Protein AF-A0A7Y5XY58-F1 (afdb_monomer_lite)

Secondary structure (DSSP, 8-state):
-HHHHHHHHHHHHHHHGGGTSGGGTTTS-EEEEEE----S---GGGGGGHHHHHHTTHHHHHGGGGSTTEEEEEEESSPPPHHHHHHHHHTSGGG-SHHHHHTEEEEE----SSS-HHHHHHT-HHHHHHHHHH-S-GGG---

Radius of gyration: 16.69 Å; chains: 1; bounding box: 35×45×39 Å

pLDDT: mean 81.0, std 10.49, range [48.34, 92.94]

Sequence (143 aa):
MADREFAELQSRLRALWPSVTLRSIGDVERTVVVVHSLSMEVPDQLIPVFPAYEERFLCLVLSLLRSRRSRVVYVTSQPILPRLVDYYFGLVPELDTPEARGRFAVVSLVDGRNQALTKKLLARPGAIERIRALVAQPELAFL

Foldseek 3Di:
DVVVVVVVVVVLCVVLVVVPDPVNLAPDQFEAEDFDWPPDQDPPVCLVCQQVVLLVCLLVQLVSLVHLRYAYEREEQADDDVVSNVVSCVVPVVQVDPSNVVRYHYQYLNHSDSDTRVVSCVVDVPSVVVVVVSTPCVSSDDD

Structure (mmCIF, N/CA/C/O backbone):
data_AF-A0A7Y5XY58-F1
#
_entry.id   AF-A0A7Y5XY58-F1
#
loop_
_atom_site.group_PDB
_atom_site.id
_atom_site.type_symbol
_atom_site.label_atom_id
_atom_site.label_alt_id
_atom_site.label_comp_id
_atom_site.label_asym_id
_atom_site.label_entity_id
_atom_site.label_seq_id
_atom_site.pdbx_PDB_ins_code
_atom_site.Cartn_x
_atom_site.Cartn_y
_atom_site.Cartn_z
_atom_site.occupancy
_atom_site.B_iso_or_equiv
_atom_site.auth_seq_id
_atom_site.auth_comp_id
_atom_site.auth_asym_id
_atom_site.auth_atom_id
_atom_site.pdbx_PDB_model_num
ATOM 1 N N . MET A 1 1 ? -18.468 -27.622 -11.545 1.00 55.91 1 MET A N 1
ATOM 2 C CA . MET A 1 1 ? -17.490 -27.293 -10.480 1.00 55.91 1 MET A CA 1
ATOM 3 C C . MET A 1 1 ? -17.365 -25.785 -10.304 1.00 55.91 1 MET A C 1
ATOM 5 O O . MET A 1 1 ? -17.669 -25.329 -9.213 1.00 55.91 1 MET A O 1
ATOM 9 N N . ALA A 1 2 ? -17.067 -25.021 -11.365 1.00 64.31 2 ALA A N 1
ATOM 10 C CA . ALA A 1 2 ? -16.968 -23.554 -11.316 1.00 64.31 2 ALA A CA 1
ATOM 11 C C . ALA A 1 2 ? -18.210 -22.842 -10.731 1.00 64.31 2 ALA A C 1
ATOM 13 O O . ALA A 1 2 ? -18.059 -21.948 -9.907 1.00 64.31 2 ALA A O 1
ATOM 14 N N . ASP A 1 3 ? -19.431 -23.286 -11.060 1.00 76.69 3 ASP A N 1
ATOM 15 C CA . ASP A 1 3 ? -20.661 -22.658 -10.536 1.00 76.69 3 ASP A CA 1
ATOM 16 C C . ASP A 1 3 ? -20.828 -22.792 -9.016 1.00 76.69 3 ASP A C 1
ATOM 18 O O . ASP A 1 3 ? -21.395 -21.913 -8.371 1.00 76.69 3 ASP A O 1
ATOM 22 N N . ARG A 1 4 ? -20.315 -23.878 -8.422 1.00 84.69 4 ARG A N 1
ATOM 23 C CA . ARG A 1 4 ? -20.406 -24.113 -6.975 1.00 84.69 4 ARG A CA 1
ATOM 24 C C . ARG A 1 4 ? -19.386 -23.273 -6.211 1.00 84.69 4 ARG A C 1
ATOM 26 O O . ARG A 1 4 ? -19.753 -22.646 -5.224 1.00 84.69 4 ARG A O 1
ATOM 33 N N . GLU A 1 5 ? -18.146 -23.214 -6.696 1.00 84.00 5 GLU A N 1
ATOM 34 C CA . GLU A 1 5 ? -17.109 -22.332 -6.138 1.00 84.00 5 GLU A CA 1
ATOM 35 C C . GLU A 1 5 ? -17.511 -20.856 -6.262 1.00 84.00 5 GLU A C 1
ATOM 37 O O . GLU A 1 5 ? -17.349 -20.080 -5.320 1.00 84.00 5 GLU A O 1
ATOM 42 N N . PHE A 1 6 ? -18.110 -20.470 -7.394 1.00 82.19 6 PHE A N 1
ATOM 43 C CA . PHE A 1 6 ? -18.619 -19.117 -7.594 1.00 82.19 6 PHE A CA 1
ATOM 44 C C . PHE A 1 6 ? -19.796 -18.794 -6.662 1.00 82.19 6 PHE A C 1
ATOM 46 O O . PHE A 1 6 ? -19.827 -17.713 -6.074 1.00 82.19 6 PHE A O 1
ATOM 53 N N . ALA A 1 7 ? -20.730 -19.727 -6.454 1.00 87.38 7 ALA A N 1
ATOM 54 C CA . ALA A 1 7 ? -21.831 -19.550 -5.506 1.00 87.38 7 ALA A CA 1
ATOM 55 C C . ALA A 1 7 ? -21.342 -19.433 -4.047 1.00 87.38 7 ALA A C 1
ATOM 57 O O . ALA A 1 7 ? -21.834 -18.586 -3.296 1.00 87.38 7 ALA A O 1
ATOM 58 N N . GLU A 1 8 ? -20.345 -20.228 -3.647 1.00 87.00 8 GLU A N 1
ATOM 59 C CA . GLU A 1 8 ? -19.703 -20.114 -2.329 1.00 87.00 8 GLU A CA 1
ATOM 60 C C . GLU A 1 8 ? -19.001 -18.761 -2.157 1.00 87.00 8 GLU A C 1
ATOM 62 O O . GLU A 1 8 ? -19.161 -18.106 -1.121 1.00 87.00 8 GLU A O 1
ATOM 67 N N . LEU A 1 9 ? -18.293 -18.289 -3.188 1.00 82.62 9 LEU A N 1
ATOM 68 C CA . LEU A 1 9 ? -17.692 -16.957 -3.203 1.00 82.62 9 LEU A CA 1
ATOM 69 C C . LEU A 1 9 ? -18.756 -15.856 -3.070 1.00 82.62 9 LEU A C 1
ATOM 71 O O . LEU A 1 9 ? -18.615 -14.970 -2.228 1.00 82.62 9 LEU A O 1
ATOM 75 N N . GLN A 1 10 ? -19.840 -15.919 -3.848 1.00 84.62 10 GLN A N 1
ATOM 76 C CA . GLN A 1 10 ? -20.927 -14.938 -3.782 1.00 84.62 10 GLN A CA 1
ATOM 77 C C . GLN A 1 10 ? -21.603 -14.903 -2.406 1.00 84.62 10 GLN A C 1
ATOM 79 O O . GLN A 1 10 ? -21.922 -13.820 -1.911 1.00 84.62 10 GLN A O 1
ATOM 84 N N . SER A 1 11 ? -21.801 -16.062 -1.771 1.00 85.88 11 SER A N 1
ATOM 85 C CA . SER A 1 11 ? -22.355 -16.156 -0.416 1.00 85.88 11 SER A CA 1
ATOM 86 C C . SER A 1 11 ? -21.457 -15.451 0.608 1.00 85.88 11 SER A C 1
ATOM 88 O O . SER A 1 11 ? -21.919 -14.585 1.356 1.00 85.88 11 SER A O 1
ATOM 90 N N . ARG A 1 12 ? -20.146 -15.733 0.569 1.00 80.50 12 ARG A N 1
ATOM 91 C CA . ARG A 1 12 ? -19.150 -15.079 1.434 1.00 80.50 12 ARG A CA 1
ATOM 92 C C . ARG A 1 12 ? -19.099 -13.568 1.208 1.00 80.50 12 ARG A C 1
ATOM 94 O O . ARG A 1 12 ? -19.148 -12.804 2.169 1.00 80.50 12 ARG A O 1
ATOM 101 N N . LEU A 1 13 ? -19.059 -13.123 -0.049 1.00 80.62 13 LEU A N 1
ATOM 102 C CA . LEU A 1 13 ? -19.014 -11.697 -0.386 1.00 80.62 13 LEU A CA 1
ATOM 103 C C . LEU A 1 13 ? -20.278 -10.954 0.052 1.00 80.62 13 LEU A C 1
ATOM 105 O O . LEU A 1 13 ? -20.183 -9.827 0.529 1.00 80.62 13 LEU A O 1
ATOM 109 N N . ARG A 1 14 ? -21.459 -11.576 -0.050 1.00 81.62 14 ARG A N 1
ATOM 110 C CA . ARG A 1 14 ? -22.723 -10.969 0.393 1.00 81.62 14 ARG A CA 1
ATOM 111 C C . ARG A 1 14 ? -22.741 -10.708 1.901 1.00 81.62 14 ARG A C 1
ATOM 113 O O . ARG A 1 14 ? -23.236 -9.664 2.316 1.00 81.62 14 ARG A O 1
ATOM 120 N N . ALA A 1 15 ? -22.190 -11.621 2.702 1.00 77.25 15 ALA A N 1
ATOM 121 C CA . ALA A 1 15 ? -22.055 -11.434 4.147 1.00 77.25 15 ALA A CA 1
ATOM 122 C C . ALA A 1 15 ? -21.066 -10.306 4.496 1.00 77.25 15 ALA A C 1
ATOM 124 O O . ALA A 1 15 ? -21.290 -9.555 5.442 1.00 77.25 15 ALA A O 1
ATOM 125 N N . LEU A 1 16 ? -20.000 -10.155 3.702 1.00 72.31 16 LEU A N 1
ATOM 126 C CA . LEU A 1 16 ? -18.980 -9.124 3.900 1.00 72.31 16 LEU A CA 1
ATOM 127 C C . LEU A 1 16 ? -19.421 -7.742 3.399 1.00 72.31 16 LEU A C 1
ATOM 129 O O . LEU A 1 16 ? -19.052 -6.742 4.007 1.00 72.31 16 LEU A O 1
ATOM 133 N N . TRP A 1 17 ? -20.235 -7.660 2.341 1.00 73.00 17 TRP A N 1
ATOM 134 C CA . TRP A 1 17 ? -20.591 -6.422 1.628 1.00 73.00 17 TRP A CA 1
ATOM 135 C C . TRP A 1 17 ? -20.991 -5.220 2.509 1.00 73.00 17 TRP A C 1
ATOM 137 O O . TRP A 1 17 ? -20.460 -4.129 2.278 1.00 73.00 17 TRP A O 1
ATOM 147 N N . PRO A 1 18 ? -21.843 -5.358 3.550 1.00 71.56 18 PRO A N 1
ATOM 148 C CA . PRO A 1 18 ? -22.188 -4.238 4.434 1.00 71.56 18 PRO A CA 1
ATOM 149 C C . PRO A 1 18 ? -20.959 -3.617 5.109 1.00 71.56 18 PRO A C 1
ATOM 151 O O . PRO A 1 18 ? -20.911 -2.409 5.335 1.00 71.56 18 PRO A O 1
ATOM 154 N N . SER A 1 19 ? -19.943 -4.443 5.361 1.00 65.62 19 SER A N 1
ATOM 155 C CA . SER A 1 19 ? -18.668 -4.071 5.959 1.00 65.62 19 SER A CA 1
ATOM 156 C C . SER A 1 19 ? -17.597 -3.680 4.933 1.00 65.62 19 SER A C 1
ATOM 158 O O . SER A 1 19 ? -16.441 -3.569 5.310 1.00 65.62 19 SER A O 1
ATOM 160 N N . VAL A 1 20 ? -17.926 -3.469 3.658 1.00 64.06 20 VAL A N 1
ATOM 161 C CA . VAL A 1 20 ? -16.951 -3.055 2.625 1.00 64.06 20 VAL A CA 1
ATOM 162 C C . VAL A 1 20 ? -17.264 -1.673 2.050 1.00 64.06 20 VAL A C 1
ATOM 164 O O . VAL A 1 20 ? -16.389 -0.989 1.523 1.00 64.06 20 VAL A O 1
ATOM 167 N N . THR A 1 21 ? -18.510 -1.216 2.172 1.00 65.44 21 THR A N 1
ATOM 168 C CA . THR A 1 21 ? -18.933 0.056 1.575 1.00 65.44 21 THR A CA 1
ATOM 169 C C . THR A 1 21 ? -18.250 1.267 2.214 1.00 65.44 21 THR A C 1
ATOM 171 O O . THR A 1 21 ? -17.995 1.286 3.421 1.00 65.44 21 THR A O 1
ATOM 174 N N . LEU A 1 22 ? -18.067 2.338 1.429 1.00 59.16 22 LEU A N 1
ATOM 175 C CA . LEU A 1 22 ? -17.580 3.642 1.909 1.00 59.16 22 LEU A CA 1
ATOM 176 C C . LEU A 1 22 ? -18.385 4.170 3.117 1.00 59.16 22 LEU A C 1
ATOM 178 O O . LEU A 1 22 ? -17.841 4.871 3.963 1.00 59.16 22 LEU A O 1
ATOM 182 N N . ARG A 1 23 ? -19.670 3.798 3.229 1.00 59.41 23 ARG A N 1
ATOM 183 C CA . ARG A 1 23 ? -20.556 4.177 4.346 1.00 59.41 23 ARG A CA 1
ATOM 184 C C . ARG A 1 23 ? -20.178 3.532 5.676 1.00 59.41 23 ARG A C 1
ATOM 186 O O . ARG A 1 23 ? -20.534 4.056 6.716 1.00 59.41 23 ARG A O 1
ATOM 193 N N . SER A 1 24 ? -19.470 2.409 5.632 1.00 60.47 24 SER A N 1
ATOM 194 C CA . SER A 1 24 ? -19.014 1.678 6.813 1.00 60.47 24 SER A CA 1
ATOM 195 C C . SER A 1 24 ? -17.572 2.034 7.206 1.00 60.47 24 SER A C 1
ATOM 197 O O . SER A 1 24 ? -16.979 1.372 8.060 1.00 60.47 24 SER A O 1
ATOM 199 N N . ILE A 1 25 ? -16.943 3.017 6.541 1.00 58.16 25 ILE A N 1
ATOM 200 C CA . ILE A 1 25 ? -15.600 3.510 6.883 1.00 58.16 25 ILE A CA 1
ATOM 201 C C . ILE A 1 25 ? -15.661 4.163 8.266 1.00 58.16 25 ILE A C 1
ATOM 203 O O . ILE A 1 25 ? -16.153 5.275 8.409 1.00 58.16 25 ILE A O 1
ATOM 207 N N . GLY A 1 26 ? -15.141 3.468 9.280 1.00 58.03 26 GLY A N 1
ATOM 208 C CA . GLY A 1 26 ? -15.092 3.969 10.660 1.00 58.03 26 GLY A CA 1
ATOM 209 C C . GLY A 1 26 ? -15.448 2.917 11.704 1.00 58.03 26 GLY A C 1
ATOM 210 O O . GLY A 1 26 ? -14.826 2.884 12.763 1.00 58.03 26 GLY A O 1
ATOM 211 N N . ASP A 1 27 ? -16.373 2.018 11.372 1.00 63.69 27 ASP A N 1
ATOM 212 C CA . ASP A 1 27 ? -16.991 1.132 12.367 1.00 63.69 27 ASP A CA 1
ATOM 213 C C . ASP A 1 27 ? -16.260 -0.206 12.527 1.00 63.69 27 ASP A C 1
ATOM 215 O O . ASP A 1 27 ? -16.190 -0.756 13.630 1.00 63.69 27 ASP A O 1
ATOM 219 N N . VAL A 1 28 ? -15.648 -0.701 11.448 1.00 67.50 28 VAL A N 1
ATOM 220 C CA . VAL A 1 28 ? -15.010 -2.025 11.386 1.00 67.50 28 VAL A CA 1
ATOM 221 C C . VAL A 1 28 ? -13.492 -1.888 11.264 1.00 67.50 28 VAL A C 1
ATOM 223 O O . VAL A 1 28 ? -12.989 -0.998 10.572 1.00 67.50 28 VAL A O 1
ATOM 226 N N . GLU A 1 29 ? -12.759 -2.773 11.942 1.00 73.44 29 GLU A N 1
ATOM 227 C CA . GLU A 1 29 ? -11.313 -2.920 11.768 1.00 73.44 29 GLU A CA 1
ATOM 228 C C . GLU A 1 29 ? -11.009 -3.527 10.398 1.00 73.44 29 GLU A C 1
ATOM 230 O O . GLU A 1 29 ? -11.570 -4.556 10.029 1.00 73.44 29 GLU A O 1
ATOM 235 N N . ARG A 1 30 ? -10.155 -2.867 9.611 1.00 77.12 30 ARG A N 1
ATOM 236 C CA . ARG A 1 30 ? -9.853 -3.286 8.235 1.00 77.12 30 ARG A CA 1
ATOM 237 C C . ARG A 1 30 ? -8.396 -3.053 7.905 1.00 77.12 30 ARG A C 1
ATOM 239 O O . ARG A 1 30 ? -7.847 -2.019 8.275 1.00 77.12 30 ARG A O 1
ATOM 246 N N . THR A 1 31 ? -7.803 -3.959 7.138 1.00 83.19 31 THR A N 1
ATOM 247 C CA . THR A 1 31 ? -6.524 -3.713 6.467 1.00 83.19 31 THR A CA 1
ATOM 248 C C . THR A 1 31 ? -6.779 -3.567 4.973 1.00 83.19 31 THR A C 1
ATOM 250 O O . THR A 1 31 ? -7.246 -4.506 4.336 1.00 83.19 31 THR A O 1
ATOM 253 N N . VAL A 1 32 ? -6.467 -2.400 4.411 1.00 81.81 32 VAL A N 1
ATOM 254 C CA . VAL A 1 32 ? -6.548 -2.149 2.970 1.00 81.81 32 VAL A CA 1
ATOM 255 C C . VAL A 1 32 ? -5.173 -2.366 2.360 1.00 81.81 32 VAL A C 1
ATOM 257 O O . VAL A 1 32 ? -4.228 -1.643 2.679 1.00 81.81 32 VAL A O 1
ATOM 260 N N . VAL A 1 33 ? -5.061 -3.358 1.481 1.00 87.06 33 VAL A N 1
ATOM 261 C CA . VAL A 1 33 ? -3.849 -3.591 0.692 1.00 87.06 33 VAL A CA 1
ATOM 262 C C . VAL A 1 33 ? -4.012 -2.883 -0.643 1.00 87.06 33 VAL A C 1
ATOM 264 O O . VAL A 1 33 ? -4.910 -3.201 -1.417 1.00 87.06 33 VAL A O 1
ATOM 267 N N . VAL A 1 34 ? -3.145 -1.918 -0.918 1.00 86.62 34 VAL A N 1
ATOM 268 C CA . VAL A 1 34 ? -3.174 -1.155 -2.163 1.00 86.62 34 VAL A CA 1
ATOM 269 C C . VAL A 1 34 ? -2.093 -1.692 -3.081 1.00 86.62 34 VAL A C 1
ATOM 271 O O . VAL A 1 34 ? -0.903 -1.553 -2.800 1.00 86.62 34 VAL A O 1
ATOM 274 N N . VAL A 1 35 ? -2.516 -2.303 -4.185 1.00 87.00 35 VAL A N 1
ATOM 275 C CA . VAL A 1 35 ? -1.626 -2.778 -5.245 1.00 87.00 35 VAL A CA 1
ATOM 276 C C . VAL A 1 35 ? -1.918 -1.971 -6.496 1.00 87.00 35 VAL A C 1
ATOM 278 O O . VAL A 1 35 ? -3.008 -2.047 -7.060 1.00 87.00 35 VAL A O 1
ATOM 281 N N . H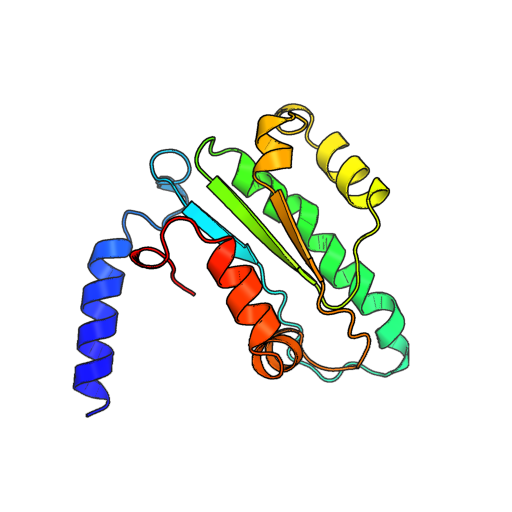IS A 1 36 ? -0.938 -1.188 -6.931 1.00 80.50 36 HIS A N 1
ATOM 282 C CA . HIS A 1 36 ? -1.056 -0.440 -8.171 1.00 80.50 36 HIS A CA 1
ATOM 283 C C . HIS A 1 36 ? -1.083 -1.404 -9.367 1.00 80.50 36 HIS A C 1
ATOM 285 O O . HIS A 1 36 ? -0.267 -2.318 -9.439 1.00 80.50 36 HIS A O 1
ATOM 291 N N . SER A 1 37 ? -2.004 -1.227 -10.314 1.00 70.69 37 SER A N 1
ATOM 292 C CA . SER A 1 37 ? -2.040 -2.047 -11.528 1.00 70.69 37 SER A CA 1
ATOM 293 C C . SER A 1 37 ? -1.868 -1.161 -12.754 1.00 70.69 37 SER A C 1
ATOM 295 O O . SER A 1 37 ? -2.812 -0.538 -13.231 1.00 70.69 37 SER A O 1
ATOM 297 N N . LEU A 1 38 ? -0.632 -1.086 -13.248 1.00 70.31 38 LEU A N 1
ATOM 298 C CA . LEU A 1 38 ? -0.340 -0.605 -14.595 1.00 70.31 38 LEU A CA 1
ATOM 299 C C . LEU A 1 38 ? -0.309 -1.833 -15.504 1.00 70.31 38 LEU A C 1
ATOM 301 O O . LEU A 1 38 ? 0.639 -2.618 -15.477 1.00 70.31 38 LEU A O 1
ATOM 305 N N . SER A 1 39 ? -1.394 -2.038 -16.247 1.00 59.69 39 SER A N 1
ATOM 306 C CA . SER A 1 39 ? -1.643 -3.263 -17.023 1.00 59.69 39 SER A CA 1
ATOM 307 C C . SER A 1 39 ? -0.976 -3.286 -18.401 1.00 59.69 39 SER A C 1
ATOM 309 O O . SER A 1 39 ? -1.121 -4.265 -19.128 1.00 59.69 39 SER A O 1
ATOM 311 N N . MET A 1 40 ? -0.268 -2.222 -18.779 1.00 59.56 40 MET A N 1
ATOM 312 C CA . MET A 1 40 ? 0.293 -2.037 -20.117 1.00 59.56 40 MET A CA 1
ATOM 313 C C . MET A 1 40 ? 1.820 -2.078 -20.082 1.00 59.56 40 MET A C 1
ATOM 315 O O . MET A 1 40 ? 2.430 -1.504 -19.185 1.00 59.56 40 MET A O 1
ATOM 319 N N . GLU A 1 41 ? 2.429 -2.767 -21.051 1.00 66.94 41 GLU A N 1
ATOM 320 C CA . GLU A 1 41 ? 3.850 -2.590 -21.358 1.00 66.94 41 GLU A CA 1
ATOM 321 C C . GLU A 1 41 ? 4.018 -1.159 -21.856 1.00 66.94 41 GLU A C 1
ATOM 323 O O . GLU A 1 41 ? 3.499 -0.761 -22.899 1.00 66.94 41 GLU A O 1
ATOM 328 N N . VAL A 1 42 ? 4.644 -0.348 -21.018 1.00 74.88 42 VAL A N 1
ATOM 329 C CA . VAL A 1 42 ? 4.812 1.082 -21.250 1.00 74.88 42 VAL A CA 1
ATOM 330 C C . VAL A 1 42 ? 6.132 1.252 -22.006 1.00 74.88 42 VAL A C 1
ATOM 332 O O . VAL A 1 42 ? 7.062 0.504 -21.717 1.00 74.88 42 VAL A O 1
ATOM 335 N N . PRO A 1 43 ? 6.267 2.177 -22.971 1.00 82.88 43 PRO A N 1
ATOM 336 C CA . PRO A 1 43 ? 7.543 2.406 -23.648 1.00 82.88 43 PRO A CA 1
ATOM 337 C C . PRO A 1 43 ? 8.702 2.570 -22.658 1.00 82.88 43 PRO A C 1
ATOM 339 O O . PRO A 1 43 ? 8.521 3.184 -21.604 1.00 82.88 43 PRO A O 1
ATOM 342 N N . ASP A 1 44 ? 9.890 2.057 -22.988 1.00 83.38 44 ASP A N 1
ATOM 343 C CA . ASP A 1 44 ? 11.031 2.023 -22.060 1.00 83.38 44 ASP A CA 1
ATOM 344 C C . ASP A 1 44 ? 11.422 3.412 -21.528 1.00 83.38 44 ASP A C 1
ATOM 346 O O . ASP A 1 44 ? 11.876 3.558 -20.393 1.00 83.38 44 ASP A O 1
ATOM 350 N N . GLN A 1 45 ? 11.158 4.460 -22.312 1.00 84.88 45 GLN A N 1
ATOM 351 C CA . GLN A 1 45 ? 11.360 5.858 -21.929 1.00 84.88 45 GLN A CA 1
ATOM 352 C C . GLN A 1 45 ? 10.506 6.281 -20.721 1.00 84.88 45 GLN A C 1
ATOM 354 O O . GLN A 1 45 ? 10.838 7.254 -20.046 1.00 84.88 45 GLN A O 1
ATOM 359 N N . LEU A 1 46 ? 9.411 5.569 -20.443 1.00 81.81 46 LEU A N 1
ATOM 360 C CA . LEU A 1 46 ? 8.502 5.830 -19.329 1.00 81.81 46 LEU A CA 1
ATOM 361 C C . LEU A 1 46 ? 8.794 4.963 -18.095 1.00 81.81 46 LEU A C 1
ATOM 363 O O . LEU A 1 46 ? 8.217 5.210 -17.041 1.00 81.81 46 LEU A O 1
ATOM 367 N N . ILE A 1 47 ? 9.724 4.006 -18.153 1.00 81.19 47 ILE A N 1
ATOM 368 C CA . ILE A 1 47 ? 10.117 3.218 -16.969 1.00 81.19 47 ILE A CA 1
ATOM 369 C C . ILE A 1 47 ? 10.551 4.115 -15.792 1.00 81.19 47 ILE A C 1
ATOM 371 O O . ILE A 1 47 ? 10.096 3.872 -14.670 1.00 81.19 47 ILE A O 1
ATOM 375 N N . PRO A 1 48 ? 11.358 5.183 -15.991 1.00 84.81 48 PRO A N 1
ATOM 376 C CA . PRO A 1 48 ? 11.791 6.039 -14.887 1.00 84.81 48 PRO A CA 1
ATOM 377 C C . PRO A 1 48 ? 10.652 6.779 -14.176 1.00 84.81 48 PRO A C 1
ATOM 379 O O . PRO A 1 48 ? 10.836 7.216 -13.044 1.00 84.81 48 PRO A O 1
ATOM 382 N N . VAL A 1 49 ? 9.478 6.924 -14.808 1.00 83.81 49 VAL A N 1
ATOM 383 C CA . VAL A 1 49 ? 8.332 7.613 -14.195 1.00 83.81 49 VAL A CA 1
ATOM 384 C C . VAL A 1 49 ? 7.424 6.680 -13.392 1.00 83.81 49 VAL A C 1
ATOM 386 O O . VAL A 1 49 ? 6.550 7.170 -12.681 1.00 83.81 49 VAL A O 1
ATOM 389 N N . PHE A 1 50 ? 7.621 5.357 -13.435 1.00 81.38 50 PHE A N 1
ATOM 390 C CA . PHE A 1 50 ? 6.756 4.409 -12.715 1.00 81.38 50 PHE A CA 1
ATOM 391 C C . PHE A 1 50 ? 6.712 4.645 -11.203 1.00 81.38 50 PHE A C 1
ATOM 393 O O . PHE A 1 50 ? 5.601 4.657 -10.672 1.00 81.38 50 PHE A O 1
ATOM 400 N N . PRO A 1 51 ? 7.841 4.892 -10.503 1.00 83.94 51 PRO A N 1
ATOM 401 C CA . PRO A 1 51 ? 7.793 5.212 -9.080 1.00 83.94 51 PRO A CA 1
ATOM 402 C C . PRO A 1 51 ? 6.913 6.433 -8.807 1.00 83.94 51 PRO A C 1
ATOM 404 O O . PRO A 1 51 ? 6.065 6.384 -7.928 1.00 83.94 51 PRO A O 1
ATOM 407 N N . ALA A 1 52 ? 7.009 7.479 -9.633 1.00 84.31 52 ALA A N 1
ATOM 408 C CA . ALA A 1 52 ? 6.176 8.670 -9.483 1.00 84.31 52 ALA A CA 1
ATOM 409 C C . ALA A 1 52 ? 4.680 8.371 -9.705 1.00 84.31 52 ALA A C 1
ATOM 411 O O . ALA A 1 52 ? 3.831 8.917 -9.003 1.00 84.31 52 ALA A O 1
ATOM 412 N N . TYR A 1 53 ? 4.330 7.492 -10.651 1.00 84.06 53 TYR A N 1
ATOM 413 C CA . TYR A 1 53 ? 2.942 7.044 -10.837 1.00 84.06 53 TYR A CA 1
ATOM 414 C C . TYR A 1 53 ? 2.423 6.253 -9.640 1.00 84.06 53 TYR A C 1
ATOM 416 O O . TYR A 1 53 ? 1.301 6.489 -9.190 1.00 84.06 53 TYR A O 1
ATOM 424 N N . GLU A 1 54 ? 3.245 5.357 -9.101 1.00 84.56 54 GLU A N 1
ATOM 425 C CA . GLU A 1 54 ? 2.913 4.630 -7.884 1.00 84.56 54 GLU A CA 1
ATOM 426 C C . GLU A 1 54 ? 2.828 5.574 -6.679 1.00 84.56 54 GLU A C 1
ATOM 428 O O . GLU A 1 54 ? 1.970 5.393 -5.835 1.00 84.56 54 GLU A O 1
ATOM 433 N N . GLU A 1 55 ? 3.626 6.631 -6.583 1.00 85.56 55 GLU A N 1
ATOM 434 C CA . GLU A 1 55 ? 3.579 7.580 -5.463 1.00 85.56 55 GLU A CA 1
ATOM 435 C C . GLU A 1 55 ? 2.345 8.498 -5.499 1.00 85.56 55 GLU A C 1
ATOM 437 O O . GLU A 1 55 ? 1.852 8.908 -4.447 1.00 85.56 55 GLU A O 1
ATOM 442 N N . ARG A 1 56 ? 1.792 8.799 -6.685 1.00 81.81 56 ARG A N 1
ATOM 443 C CA . ARG A 1 56 ? 0.653 9.728 -6.857 1.00 81.81 56 ARG A CA 1
ATOM 444 C C . ARG A 1 56 ? -0.612 9.328 -6.100 1.00 81.81 56 ARG A C 1
ATOM 446 O O . ARG A 1 56 ? -1.418 10.199 -5.787 1.00 81.81 56 ARG A O 1
ATOM 453 N N . PHE A 1 57 ? -0.808 8.043 -5.813 1.00 78.56 57 PHE A N 1
ATOM 454 C CA . PHE A 1 57 ? -2.000 7.566 -5.106 1.00 78.56 57 PHE A CA 1
ATOM 455 C C . PHE A 1 57 ? -1.873 7.631 -3.580 1.00 78.56 57 PHE A C 1
ATOM 457 O O . PHE A 1 57 ? -2.872 7.411 -2.894 1.00 78.56 57 PHE A O 1
ATOM 464 N N . LEU A 1 58 ? -0.706 8.012 -3.039 1.00 80.50 58 LEU A N 1
ATOM 465 C CA . LEU A 1 58 ? -0.518 8.188 -1.595 1.00 80.50 58 LEU A CA 1
ATOM 466 C C . LEU A 1 58 ? -1.561 9.145 -1.000 1.00 80.50 58 LEU A C 1
ATOM 468 O O . LEU A 1 58 ? -2.131 8.835 0.041 1.00 80.50 58 LEU A O 1
ATOM 472 N N . CYS A 1 59 ? -1.911 10.240 -1.684 1.00 69.25 59 CYS A N 1
ATOM 473 C CA . CYS A 1 59 ? -2.910 11.196 -1.190 1.00 69.25 59 CYS A CA 1
ATOM 474 C C . CYS A 1 59 ? -4.309 10.578 -0.997 1.00 69.25 59 CYS A C 1
ATOM 476 O O . CYS A 1 59 ? -4.963 10.813 0.020 1.00 69.25 59 CYS A O 1
ATOM 478 N N . LEU A 1 60 ? -4.757 9.744 -1.940 1.00 67.38 60 LEU A N 1
ATOM 479 C CA . LEU A 1 60 ? -6.042 9.047 -1.854 1.00 67.38 60 LEU A CA 1
ATOM 480 C C . LEU A 1 60 ? -6.004 7.970 -0.773 1.00 67.38 60 LEU A C 1
ATOM 482 O O . LEU A 1 60 ? -6.973 7.776 -0.044 1.00 67.38 60 LEU A O 1
ATOM 486 N N . VAL A 1 61 ? -4.868 7.300 -0.631 1.00 69.38 61 VAL A N 1
ATOM 487 C CA . VAL A 1 61 ? -4.694 6.208 0.319 1.00 69.38 61 VAL A CA 1
ATOM 488 C C . VAL A 1 61 ? -4.612 6.699 1.763 1.00 69.38 61 VAL A C 1
ATOM 490 O O . VAL A 1 61 ? -5.171 6.055 2.650 1.00 69.38 61 VAL A O 1
ATOM 493 N N . LEU A 1 62 ? -4.023 7.871 2.009 1.00 71.56 62 LEU A N 1
ATOM 494 C CA . LEU A 1 62 ? -4.046 8.485 3.336 1.00 71.56 62 LEU A CA 1
ATOM 495 C C . LEU A 1 62 ? -5.476 8.772 3.802 1.00 71.56 62 LEU A C 1
ATOM 497 O O . LEU A 1 62 ? -5.775 8.592 4.978 1.00 71.56 62 LEU A O 1
ATOM 501 N N . SER A 1 63 ? -6.406 9.100 2.899 1.00 71.12 63 SER A N 1
ATOM 502 C CA . SER A 1 63 ? -7.810 9.306 3.282 1.00 71.12 63 SER A CA 1
ATOM 503 C C . SER A 1 63 ? -8.452 8.075 3.947 1.00 71.12 63 SER A C 1
ATOM 505 O O . SER A 1 63 ? -9.348 8.229 4.780 1.00 71.12 63 SER A O 1
ATOM 507 N N . LEU A 1 64 ? -7.950 6.864 3.671 1.00 72.75 64 LEU A N 1
ATOM 508 C CA . LEU A 1 64 ? -8.409 5.622 4.303 1.00 72.75 64 LEU A CA 1
ATOM 509 C C . LEU A 1 64 ? -7.997 5.527 5.781 1.00 72.75 64 LEU A C 1
ATOM 511 O O . LEU A 1 64 ? -8.661 4.850 6.565 1.00 72.75 64 LEU A O 1
ATOM 515 N N . LEU A 1 65 ? -6.951 6.249 6.197 1.00 77.12 65 LEU A N 1
ATOM 516 C CA . LEU A 1 65 ? -6.495 6.304 7.591 1.00 77.12 65 LEU A CA 1
ATOM 517 C C . LEU A 1 65 ? -7.388 7.175 8.487 1.00 77.12 65 LEU A C 1
ATOM 519 O O . LEU A 1 65 ? -7.228 7.127 9.712 1.00 77.12 65 LEU A O 1
ATOM 523 N N . ARG A 1 66 ? -8.353 7.915 7.912 1.00 74.44 66 ARG A N 1
ATOM 524 C CA . ARG A 1 66 ? -9.364 8.691 8.662 1.00 74.44 66 ARG A CA 1
ATOM 525 C C . ARG A 1 66 ? -10.194 7.821 9.598 1.00 74.44 66 ARG A C 1
ATOM 527 O O . ARG A 1 66 ? -10.556 8.262 10.686 1.00 74.44 66 ARG A O 1
ATOM 534 N N . SER A 1 67 ? -10.461 6.574 9.217 1.00 75.62 67 SER A N 1
ATOM 535 C CA . SER A 1 67 ? -11.038 5.599 10.140 1.00 75.62 67 SER A CA 1
ATOM 536 C C . SER A 1 67 ? -9.970 5.156 11.135 1.00 75.62 67 SER A C 1
ATOM 538 O O . SER A 1 67 ? -8.949 4.600 10.734 1.00 75.62 67 SER A O 1
ATOM 540 N N . ARG A 1 68 ? -10.212 5.347 12.439 1.00 74.00 68 ARG A N 1
ATOM 541 C CA . ARG A 1 68 ? -9.257 5.008 13.516 1.00 74.00 68 ARG A CA 1
ATOM 542 C C . ARG A 1 68 ? -8.880 3.524 13.571 1.00 74.00 68 ARG A C 1
ATOM 544 O O . ARG A 1 68 ? -7.839 3.186 14.121 1.00 74.00 68 ARG A O 1
ATOM 551 N N . ARG A 1 69 ? -9.708 2.646 12.998 1.00 77.94 69 ARG A N 1
ATOM 552 C CA . ARG A 1 69 ? -9.499 1.189 12.978 1.00 77.94 69 ARG A CA 1
ATOM 553 C C . ARG A 1 69 ? -8.979 0.660 11.637 1.00 77.94 69 ARG A C 1
ATOM 555 O O . ARG A 1 69 ? -8.886 -0.549 11.455 1.00 77.94 69 ARG A O 1
ATOM 562 N N . SER A 1 70 ? -8.653 1.539 10.690 1.00 80.25 70 SER A N 1
ATOM 563 C CA . SER A 1 70 ? -8.143 1.120 9.378 1.00 80.25 70 SER A CA 1
ATOM 564 C C . SER A 1 70 ? -6.616 1.075 9.353 1.00 80.25 70 SER A C 1
ATOM 566 O O . SER A 1 70 ? -5.955 1.995 9.826 1.00 80.25 70 SER A O 1
ATOM 568 N N . ARG A 1 71 ? -6.042 0.014 8.796 1.00 85.94 71 ARG A N 1
ATOM 569 C CA . ARG A 1 71 ? -4.620 -0.099 8.459 1.00 85.94 71 ARG A CA 1
ATOM 570 C C . ARG A 1 71 ? -4.471 -0.078 6.950 1.00 85.94 71 ARG A C 1
ATOM 572 O O . ARG A 1 71 ? -5.341 -0.565 6.232 1.00 85.94 71 ARG A O 1
ATOM 579 N N . VAL A 1 72 ? -3.369 0.469 6.471 1.00 87.19 72 VAL A N 1
ATOM 580 C CA . VAL A 1 72 ? -3.073 0.563 5.046 1.00 87.19 72 VAL A CA 1
ATOM 581 C C . VAL A 1 72 ? -1.732 -0.099 4.789 1.00 87.19 72 VAL A C 1
ATOM 583 O O . VAL A 1 72 ? -0.732 0.270 5.399 1.00 87.19 72 VAL A O 1
ATOM 586 N N . VAL A 1 73 ? -1.709 -1.041 3.852 1.00 90.06 73 VAL A N 1
ATOM 587 C CA . VAL A 1 73 ? -0.488 -1.649 3.324 1.00 90.06 73 VAL A CA 1
ATOM 588 C C . VAL A 1 73 ? -0.331 -1.193 1.880 1.00 90.06 73 VAL A C 1
ATOM 590 O O . VAL A 1 73 ? -1.091 -1.602 1.006 1.00 90.06 73 VAL A O 1
ATOM 593 N N . TYR A 1 74 ? 0.639 -0.324 1.630 1.00 91.12 74 TYR A N 1
ATOM 594 C CA . TYR A 1 74 ? 0.914 0.238 0.317 1.00 91.12 74 TYR A CA 1
ATOM 595 C C . TYR A 1 74 ? 2.011 -0.558 -0.385 1.00 91.12 74 TYR A C 1
ATOM 597 O O . TYR A 1 74 ? 3.137 -0.626 0.110 1.00 91.12 74 TYR A O 1
ATOM 605 N N . VAL A 1 75 ? 1.693 -1.182 -1.519 1.00 91.56 75 VAL A N 1
ATOM 606 C CA . VAL A 1 75 ? 2.647 -2.004 -2.270 1.00 91.56 75 VAL A CA 1
ATOM 607 C C . VAL A 1 75 ? 3.226 -1.196 -3.422 1.00 91.56 75 VAL A C 1
ATOM 609 O O . VAL A 1 75 ? 2.477 -0.627 -4.215 1.00 91.56 75 VAL A O 1
ATOM 612 N N . THR A 1 76 ? 4.551 -1.190 -3.543 1.00 91.50 76 THR A N 1
ATOM 613 C CA . THR A 1 76 ? 5.266 -0.482 -4.613 1.00 91.50 7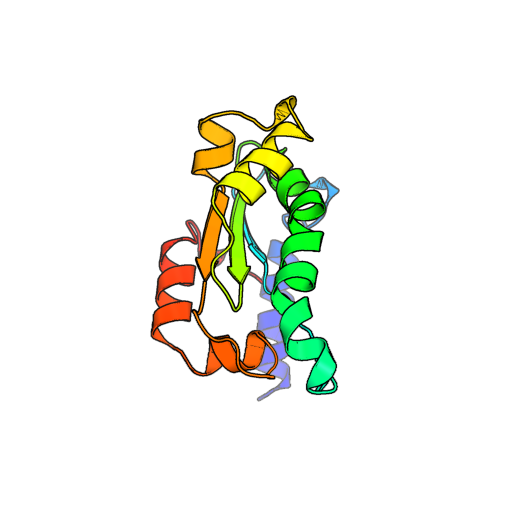6 THR A CA 1
ATOM 614 C C . THR A 1 76 ? 6.314 -1.360 -5.277 1.00 91.50 76 THR A C 1
ATOM 616 O O . THR A 1 76 ? 6.823 -2.327 -4.705 1.00 91.50 76 THR A O 1
ATOM 619 N N . SER A 1 77 ? 6.657 -1.030 -6.516 1.00 90.25 77 SER A N 1
ATOM 620 C CA . SER A 1 77 ? 7.743 -1.670 -7.245 1.00 90.25 77 SER A CA 1
ATOM 621 C C . SER A 1 77 ? 9.101 -1.218 -6.725 1.00 90.25 77 SER A C 1
ATOM 623 O O . SER A 1 77 ? 9.984 -2.054 -6.561 1.00 90.25 77 SER A O 1
ATOM 625 N N . GLN A 1 78 ? 9.261 0.070 -6.414 1.00 90.69 78 GLN A N 1
ATOM 626 C CA . GLN A 1 78 ? 10.492 0.642 -5.866 1.00 90.69 78 GLN A CA 1
ATOM 627 C C . GLN A 1 78 ? 10.283 1.262 -4.475 1.00 90.69 78 GLN A C 1
ATOM 629 O O . GLN A 1 78 ? 9.157 1.609 -4.114 1.00 90.69 78 GLN A O 1
ATOM 634 N N . PRO A 1 79 ? 11.338 1.354 -3.636 1.00 91.94 79 PRO A N 1
ATOM 635 C CA . PRO A 1 79 ? 11.236 1.991 -2.325 1.00 91.94 79 PRO A CA 1
ATOM 636 C C . PRO A 1 79 ? 10.798 3.454 -2.435 1.00 91.94 79 PRO A C 1
ATOM 638 O O . PRO A 1 79 ? 11.398 4.220 -3.184 1.00 91.94 79 PRO A O 1
ATOM 641 N N . ILE A 1 80 ? 9.796 3.840 -1.643 1.00 90.25 80 ILE A N 1
ATOM 642 C CA . ILE A 1 80 ? 9.413 5.245 -1.488 1.00 90.25 80 ILE A CA 1
ATOM 643 C C . ILE A 1 80 ? 10.395 5.910 -0.521 1.00 90.25 80 ILE A C 1
ATOM 645 O O . ILE A 1 80 ? 10.722 5.358 0.533 1.00 90.25 80 ILE A O 1
ATOM 649 N N . LEU A 1 81 ? 10.846 7.117 -0.857 1.00 90.81 81 LEU A N 1
ATOM 650 C CA . LEU A 1 81 ? 11.685 7.910 0.035 1.00 90.81 81 LEU A CA 1
ATOM 651 C C . LEU A 1 81 ? 10.903 8.309 1.302 1.00 90.81 81 LEU A C 1
ATOM 653 O O . LEU A 1 81 ? 9.814 8.868 1.169 1.00 90.81 81 LEU A O 1
ATOM 657 N N . PRO A 1 82 ? 11.455 8.135 2.520 1.00 89.94 82 PRO A N 1
ATOM 658 C CA . PRO A 1 82 ? 10.753 8.483 3.761 1.00 89.94 82 PRO A CA 1
ATOM 659 C C . PRO A 1 82 ? 10.221 9.922 3.782 1.00 89.94 82 PRO A C 1
ATOM 661 O O . PRO A 1 82 ? 9.052 10.141 4.075 1.00 89.94 82 PRO A O 1
ATOM 664 N N . ARG A 1 83 ? 11.029 10.883 3.310 1.00 91.31 83 ARG A N 1
ATOM 665 C CA . ARG A 1 83 ? 10.637 12.299 3.195 1.00 91.31 83 ARG A CA 1
ATOM 666 C C . ARG A 1 83 ? 9.391 12.534 2.337 1.00 91.31 83 ARG A C 1
ATOM 668 O O . ARG A 1 83 ? 8.700 13.528 2.523 1.00 91.31 83 ARG A O 1
ATOM 675 N N . LEU A 1 84 ? 9.131 11.662 1.360 1.00 90.00 84 LEU A N 1
ATOM 676 C CA . LEU A 1 84 ? 7.951 11.773 0.509 1.00 90.00 84 LEU A CA 1
ATOM 677 C C . LEU A 1 84 ? 6.706 11.328 1.274 1.00 90.00 84 LEU A C 1
ATOM 679 O O . LEU A 1 84 ? 5.673 11.984 1.192 1.00 90.00 84 LEU A O 1
ATOM 683 N N . VAL A 1 85 ? 6.821 10.257 2.064 1.00 89.12 85 VAL A N 1
ATOM 684 C CA . VAL A 1 85 ? 5.762 9.841 2.991 1.00 89.12 85 VAL A CA 1
ATOM 685 C C . VAL A 1 85 ? 5.479 10.969 3.983 1.00 89.12 85 VAL A C 1
ATOM 687 O O . VAL A 1 85 ? 4.324 11.359 4.129 1.00 89.12 85 VAL A O 1
ATOM 690 N N . ASP A 1 86 ? 6.520 11.558 4.580 1.00 89.88 86 ASP A N 1
ATOM 691 C CA . ASP A 1 86 ? 6.383 12.695 5.498 1.00 89.88 86 ASP A CA 1
ATOM 692 C C . ASP A 1 86 ? 5.672 13.882 4.846 1.00 89.88 86 ASP A C 1
ATOM 694 O O . ASP A 1 86 ? 4.760 14.454 5.437 1.00 89.88 86 ASP A O 1
ATOM 698 N N . TYR A 1 87 ? 6.050 14.213 3.610 1.00 90.19 87 TYR A N 1
ATOM 699 C CA . TYR A 1 87 ? 5.406 15.264 2.832 1.00 90.19 87 TYR A CA 1
ATOM 700 C C . TYR A 1 87 ? 3.905 15.002 2.657 1.00 90.19 87 TYR A C 1
ATOM 702 O O . TYR A 1 87 ? 3.100 15.884 2.942 1.00 90.19 87 TYR A O 1
ATOM 710 N N . TYR A 1 88 ? 3.510 13.792 2.248 1.00 88.25 88 TYR A N 1
ATOM 711 C CA . TYR A 1 88 ? 2.095 13.459 2.063 1.00 88.25 88 TYR A CA 1
ATOM 712 C C . TYR A 1 88 ? 1.300 13.471 3.374 1.00 88.25 88 TYR A C 1
ATOM 714 O O . TYR A 1 88 ? 0.160 13.931 3.369 1.00 88.25 88 TYR A O 1
ATOM 722 N N . PHE A 1 89 ? 1.880 13.013 4.489 1.00 88.44 89 PHE A N 1
ATOM 723 C CA . PHE A 1 89 ? 1.245 13.148 5.805 1.00 88.44 89 PHE A CA 1
ATOM 724 C C . PHE A 1 89 ? 1.079 14.622 6.200 1.00 88.44 89 PHE A C 1
ATOM 726 O O . PHE A 1 89 ? -0.001 15.007 6.637 1.00 88.44 89 PHE A O 1
ATOM 733 N N . GLY A 1 90 ? 2.084 15.465 5.945 1.00 87.94 90 GLY A N 1
ATOM 734 C CA . GLY A 1 90 ? 2.013 16.906 6.206 1.00 87.94 90 GLY A CA 1
ATOM 735 C C . GLY A 1 90 ? 0.952 17.652 5.384 1.00 87.94 90 GLY A C 1
ATOM 736 O O . GLY A 1 90 ? 0.489 18.710 5.804 1.00 87.94 90 GLY A O 1
ATOM 737 N N . LEU A 1 91 ? 0.516 17.103 4.241 1.00 86.38 91 LEU A N 1
ATOM 738 C CA . LEU A 1 91 ? -0.606 17.649 3.463 1.00 86.38 91 LEU A CA 1
ATOM 739 C C . LEU A 1 91 ? -1.974 17.407 4.120 1.00 86.38 91 LEU A C 1
ATOM 741 O O . LEU A 1 91 ? -2.944 18.064 3.742 1.00 86.38 91 LEU A O 1
ATOM 745 N N . VAL A 1 92 ? -2.072 16.475 5.075 1.00 85.56 92 VAL A N 1
ATOM 746 C CA . VAL A 1 92 ? -3.308 16.163 5.808 1.00 85.56 92 VAL A CA 1
ATOM 747 C C . VAL A 1 92 ? -3.016 16.192 7.314 1.00 85.56 92 VAL A C 1
ATOM 749 O O . VAL A 1 92 ? -2.876 15.132 7.930 1.00 85.56 92 VAL A O 1
ATOM 752 N N . PRO A 1 93 ? -2.909 17.388 7.927 1.00 81.94 93 PRO A N 1
ATOM 753 C CA . PRO A 1 93 ? -2.472 17.543 9.316 1.00 81.94 93 PRO A CA 1
ATOM 754 C C . PRO A 1 93 ? -3.298 16.738 10.324 1.00 81.94 93 PRO A C 1
ATOM 756 O O . PRO A 1 93 ? -2.770 16.272 11.328 1.00 81.94 93 PRO A O 1
ATOM 759 N N . GLU A 1 94 ? -4.586 16.508 10.051 1.00 81.69 94 GLU A N 1
ATOM 760 C CA . GLU A 1 94 ? -5.463 15.712 10.917 1.00 81.69 94 GLU A CA 1
ATOM 761 C C . GLU A 1 94 ? -5.071 14.226 10.974 1.00 81.69 94 GLU A C 1
ATOM 763 O O . GLU A 1 94 ? -5.493 13.501 11.876 1.00 81.69 94 GLU A O 1
ATOM 768 N N . LEU A 1 95 ? -4.291 13.760 9.996 1.00 81.31 95 LEU A N 1
ATOM 769 C CA . LEU A 1 95 ? -3.770 12.400 9.904 1.00 81.31 95 LEU A CA 1
ATOM 770 C C . LEU A 1 95 ? -2.280 12.307 10.224 1.00 81.31 95 LEU A C 1
ATOM 772 O O . LEU A 1 95 ? -1.773 11.191 10.313 1.00 81.31 95 LEU A O 1
ATOM 776 N N . ASP A 1 96 ? -1.580 13.422 10.433 1.00 87.50 96 ASP A N 1
ATOM 777 C CA . ASP A 1 96 ? -0.162 13.425 10.799 1.00 87.50 96 ASP A CA 1
ATOM 778 C C . ASP A 1 96 ? 0.032 13.148 12.298 1.00 87.50 96 ASP A C 1
ATOM 780 O O . ASP A 1 96 ? 0.497 13.973 13.079 1.00 87.50 96 ASP A O 1
ATOM 784 N N . THR A 1 97 ? -0.397 11.958 12.716 1.00 88.38 97 THR A N 1
ATOM 785 C CA . THR A 1 97 ? -0.314 11.479 14.100 1.00 88.38 97 THR A CA 1
ATOM 786 C C . THR A 1 97 ? 0.538 10.212 14.170 1.00 88.38 97 THR A C 1
ATOM 788 O O . THR A 1 97 ? 0.528 9.416 13.218 1.00 88.38 97 THR A O 1
ATOM 791 N N . PRO A 1 98 ? 1.254 9.962 15.284 1.00 89.19 98 PRO A N 1
ATOM 792 C CA . PRO A 1 98 ? 1.994 8.715 15.482 1.00 89.19 98 PRO A CA 1
ATOM 793 C C . PRO A 1 98 ? 1.119 7.469 15.279 1.00 89.19 98 PRO A C 1
ATOM 795 O O . PRO A 1 98 ? 1.560 6.487 14.682 1.00 89.19 98 PRO A O 1
ATOM 798 N N . GLU A 1 99 ? -0.146 7.522 15.699 1.00 87.62 99 GLU A N 1
ATOM 799 C CA . GLU A 1 99 ? -1.105 6.426 15.569 1.00 87.62 99 GLU A CA 1
ATOM 800 C C . GLU A 1 99 ? -1.512 6.169 14.113 1.00 87.62 99 GLU A C 1
ATOM 802 O O . GLU A 1 99 ? -1.668 5.019 13.705 1.00 87.62 99 GLU A O 1
ATOM 807 N N . ALA A 1 100 ? -1.721 7.212 13.305 1.00 86.69 100 ALA A N 1
ATOM 808 C CA . ALA A 1 100 ? -2.023 7.044 11.883 1.00 86.69 100 ALA A CA 1
ATOM 809 C C . ALA A 1 100 ? -0.802 6.545 11.101 1.00 86.69 100 ALA A C 1
ATOM 811 O O . ALA A 1 100 ? -0.936 5.622 10.295 1.00 86.69 100 ALA A O 1
ATOM 812 N N . ARG A 1 101 ? 0.389 7.079 11.399 1.00 89.38 101 ARG A N 1
ATOM 813 C CA . ARG A 1 101 ? 1.657 6.621 10.812 1.00 89.38 101 ARG A CA 1
ATOM 814 C C . ARG A 1 101 ? 1.948 5.161 11.150 1.00 89.38 101 ARG A C 1
ATOM 816 O O . ARG A 1 101 ? 2.297 4.399 10.258 1.00 89.38 101 ARG A O 1
ATOM 823 N N . GLY A 1 102 ? 1.716 4.733 12.393 1.00 89.25 102 GLY A N 1
ATOM 824 C CA . GLY A 1 102 ? 1.891 3.336 12.811 1.00 89.25 102 GLY A CA 1
ATOM 825 C C . GLY A 1 102 ? 0.933 2.345 12.135 1.00 89.25 102 GLY A C 1
ATOM 826 O O . GLY A 1 102 ? 1.201 1.146 12.103 1.00 89.25 102 GLY A O 1
ATOM 827 N N . ARG A 1 103 ? -0.179 2.831 11.567 1.00 88.38 103 ARG A N 1
ATOM 828 C CA . ARG A 1 103 ? -1.148 2.027 10.801 1.00 88.38 103 ARG A CA 1
ATOM 829 C C . ARG A 1 103 ? -0.867 2.012 9.296 1.00 88.38 103 ARG A C 1
ATOM 831 O O . ARG A 1 103 ? -1.564 1.301 8.571 1.00 88.38 103 ARG A O 1
ATOM 838 N N . PHE A 1 104 ? 0.121 2.774 8.832 1.00 90.12 104 PHE A N 1
ATOM 839 C CA . PHE A 1 104 ? 0.561 2.817 7.445 1.00 90.12 104 PHE A CA 1
ATOM 840 C C . PHE A 1 104 ? 1.853 2.012 7.276 1.00 90.12 104 PHE A C 1
ATOM 842 O O . PHE A 1 104 ? 2.866 2.295 7.909 1.00 90.12 104 PHE A O 1
ATOM 849 N N . ALA A 1 105 ? 1.830 1.014 6.398 1.00 91.19 105 ALA A N 1
ATOM 850 C CA . ALA A 1 105 ? 2.986 0.191 6.077 1.00 91.19 105 ALA A CA 1
ATOM 851 C C . ALA A 1 105 ? 3.267 0.239 4.575 1.00 91.19 105 ALA A C 1
ATOM 853 O O . ALA A 1 105 ? 2.347 0.138 3.768 1.00 91.19 105 ALA A O 1
ATOM 854 N N . VAL A 1 106 ? 4.541 0.332 4.196 1.00 91.50 106 VAL A N 1
ATOM 855 C CA . VAL A 1 106 ? 4.974 0.249 2.795 1.00 91.50 106 VAL A CA 1
ATOM 856 C C . VAL A 1 106 ? 5.699 -1.073 2.565 1.00 91.50 106 VAL A C 1
ATOM 858 O O . VAL A 1 106 ? 6.627 -1.426 3.296 1.00 91.50 106 VAL A O 1
ATOM 861 N N . VAL A 1 107 ? 5.296 -1.798 1.524 1.00 92.94 107 VAL A N 1
ATOM 862 C CA . VAL A 1 107 ? 5.961 -3.014 1.049 1.00 92.94 107 VAL A CA 1
ATOM 863 C C . VAL A 1 107 ? 6.496 -2.752 -0.352 1.00 92.94 107 VAL A C 1
ATOM 865 O O . VAL A 1 107 ? 5.755 -2.760 -1.328 1.00 92.94 107 VAL A O 1
ATOM 868 N N . SER A 1 108 ? 7.805 -2.540 -0.446 1.00 92.38 108 SER A N 1
ATOM 869 C CA . SER A 1 108 ? 8.493 -2.404 -1.729 1.00 92.38 108 SER A CA 1
ATOM 870 C C . SER A 1 108 ? 9.006 -3.755 -2.223 1.00 92.38 108 SER A C 1
ATOM 872 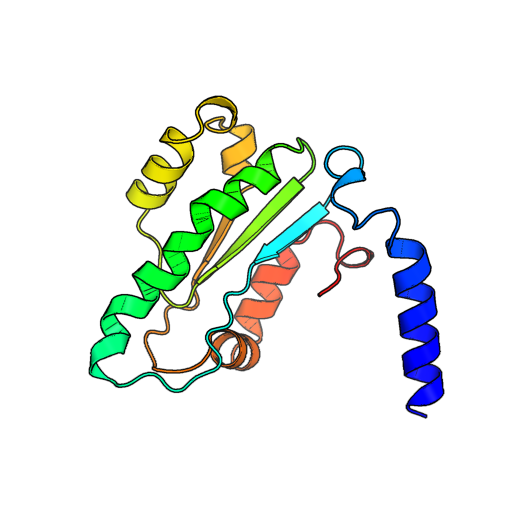O O . SER A 1 108 ? 9.580 -4.527 -1.449 1.00 92.38 108 SER A O 1
ATOM 874 N N . LEU A 1 109 ? 8.827 -4.025 -3.516 1.00 92.44 109 LEU A N 1
ATOM 875 C CA . LEU A 1 109 ? 9.347 -5.222 -4.185 1.00 92.44 109 LEU A CA 1
ATOM 876 C C . LEU A 1 109 ? 10.792 -5.069 -4.677 1.00 92.44 109 LEU A C 1
ATOM 878 O O . LEU A 1 109 ? 11.390 -6.065 -5.085 1.00 92.44 109 LEU A O 1
ATOM 882 N N . VAL A 1 110 ? 11.336 -3.847 -4.646 1.00 92.44 110 VAL A N 1
ATOM 883 C CA . VAL A 1 110 ? 12.686 -3.498 -5.125 1.00 92.44 110 VAL A CA 1
ATOM 884 C C . VAL A 1 110 ? 12.935 -4.019 -6.553 1.00 92.44 110 VAL A C 1
ATOM 886 O O . VAL A 1 110 ? 13.955 -4.626 -6.865 1.00 92.44 110 VAL A O 1
ATOM 889 N N . ASP A 1 111 ? 11.955 -3.816 -7.435 1.00 89.25 111 ASP A N 1
ATOM 890 C CA . ASP A 1 111 ? 11.920 -4.345 -8.797 1.00 89.25 111 ASP A CA 1
ATOM 891 C C . ASP A 1 111 ? 11.539 -3.261 -9.814 1.00 89.25 111 ASP A C 1
ATOM 893 O O . ASP A 1 111 ? 10.362 -2.997 -10.073 1.00 89.25 111 ASP A O 1
ATOM 897 N N . GLY A 1 112 ? 12.557 -2.666 -10.436 1.00 85.88 112 GLY A N 1
ATOM 898 C CA . GLY A 1 112 ? 12.410 -1.633 -11.463 1.00 85.88 112 GLY A CA 1
ATOM 899 C C . GLY A 1 112 ? 12.082 -2.136 -12.871 1.00 85.88 112 GLY A C 1
ATOM 900 O O . GLY A 1 112 ? 12.073 -1.329 -13.792 1.00 85.88 112 GLY A O 1
ATOM 901 N N . ARG A 1 113 ? 11.833 -3.437 -13.082 1.00 86.38 113 ARG A N 1
ATOM 902 C CA . ARG A 1 113 ? 11.546 -3.962 -14.429 1.00 86.38 113 ARG A CA 1
ATOM 903 C C . ARG A 1 113 ? 10.245 -3.389 -14.994 1.00 86.38 113 ARG A C 1
ATOM 905 O O . ARG A 1 113 ? 9.308 -3.104 -14.245 1.00 86.38 113 ARG A O 1
ATOM 912 N N . ASN A 1 114 ? 10.158 -3.314 -16.317 1.00 85.62 114 ASN A N 1
ATOM 913 C CA . ASN A 1 114 ? 8.969 -2.883 -17.048 1.00 85.62 114 ASN A CA 1
ATOM 914 C C . ASN A 1 114 ? 7.884 -3.975 -17.065 1.00 85.62 1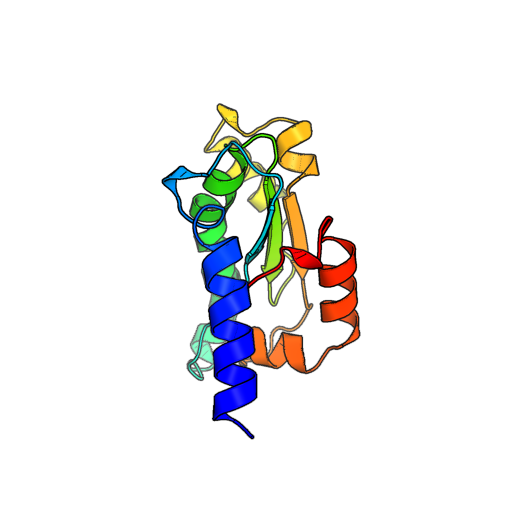14 ASN A C 1
ATOM 916 O O . ASN A 1 114 ? 7.659 -4.655 -18.059 1.00 85.62 114 ASN A O 1
ATOM 920 N N . GLN A 1 115 ? 7.291 -4.238 -15.904 1.00 85.19 115 GLN A N 1
ATOM 921 C CA . GLN A 1 115 ? 6.249 -5.243 -15.723 1.00 85.19 115 GLN A CA 1
ATOM 922 C C . GLN A 1 115 ? 5.216 -4.736 -14.722 1.00 85.19 115 GLN A C 1
ATOM 924 O O . GLN A 1 115 ? 5.560 -4.031 -13.768 1.00 85.19 115 GLN A O 1
ATOM 929 N N . ALA A 1 116 ? 3.966 -5.161 -14.899 1.00 86.19 116 ALA A N 1
ATOM 930 C CA . ALA A 1 116 ? 2.891 -4.862 -13.964 1.00 86.19 116 ALA A CA 1
ATOM 931 C C . ALA A 1 116 ? 3.272 -5.281 -12.535 1.00 86.19 116 ALA A C 1
ATOM 933 O O . ALA A 1 116 ? 3.767 -6.393 -12.310 1.00 86.19 116 ALA A O 1
ATOM 934 N N . LEU A 1 117 ? 2.993 -4.419 -11.557 1.00 87.88 117 LEU A N 1
ATOM 935 C CA . LEU A 1 117 ? 3.288 -4.690 -10.149 1.00 87.88 117 LEU A CA 1
ATOM 936 C C . LEU A 1 117 ? 2.618 -5.980 -9.662 1.00 87.88 117 LEU A C 1
ATOM 938 O O . LEU A 1 117 ? 3.235 -6.752 -8.936 1.00 87.88 117 LEU A O 1
ATOM 942 N N . THR A 1 118 ? 1.411 -6.284 -10.146 1.00 88.56 118 THR A N 1
ATOM 943 C CA . THR A 1 118 ? 0.727 -7.553 -9.866 1.00 88.56 118 THR A CA 1
ATOM 944 C C . THR A 1 118 ? 1.542 -8.763 -10.335 1.00 88.56 118 THR A C 1
ATOM 946 O O . THR A 1 118 ? 1.698 -9.717 -9.578 1.00 88.56 118 THR A O 1
ATOM 949 N N . LYS A 1 119 ? 2.141 -8.721 -11.538 1.00 89.25 119 LYS A N 1
ATOM 950 C CA . LYS A 1 119 ? 3.030 -9.797 -12.021 1.00 89.25 119 LYS A CA 1
ATOM 951 C C . LYS A 1 119 ? 4.277 -9.913 -11.141 1.00 89.25 119 LYS A C 1
ATOM 953 O O . LYS A 1 119 ? 4.659 -11.016 -10.756 1.00 89.25 119 LYS A O 1
ATOM 958 N N . LYS A 1 120 ? 4.884 -8.777 -10.774 1.00 90.06 120 LYS A N 1
ATOM 959 C CA . LYS A 1 120 ? 6.051 -8.730 -9.874 1.00 90.06 120 LYS A CA 1
ATOM 960 C C . LYS A 1 120 ? 5.743 -9.324 -8.497 1.00 90.06 120 LYS A C 1
ATOM 962 O O . LYS A 1 120 ? 6.617 -9.969 -7.918 1.00 90.06 120 LYS A O 1
ATOM 967 N N . LEU A 1 121 ? 4.535 -9.088 -7.987 1.00 90.81 121 LEU A N 1
ATOM 968 C CA . LEU A 1 121 ? 4.072 -9.559 -6.687 1.00 90.81 121 LEU A CA 1
ATOM 969 C C . LEU A 1 121 ? 3.790 -11.065 -6.705 1.00 90.81 121 LEU A C 1
ATOM 971 O O . LEU A 1 121 ? 4.297 -11.789 -5.854 1.00 90.81 121 LEU A O 1
ATOM 975 N N . LEU A 1 122 ? 3.053 -11.548 -7.710 1.00 90.69 122 LEU A N 1
ATOM 976 C CA . LEU A 1 122 ? 2.725 -12.971 -7.862 1.00 90.69 122 LEU A CA 1
ATOM 977 C C . LEU A 1 122 ? 3.964 -13.845 -8.100 1.00 90.69 122 LEU A C 1
ATOM 979 O O 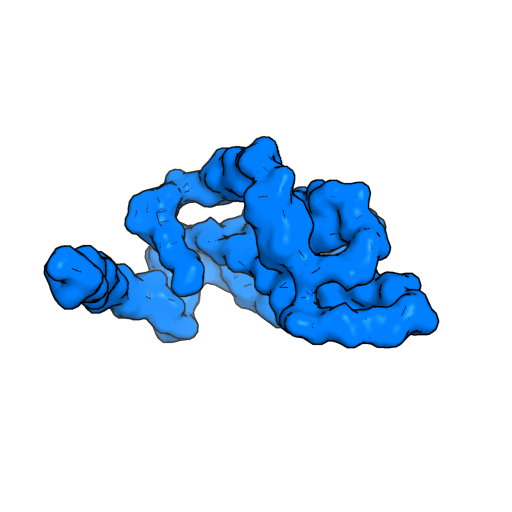. LEU A 1 122 ? 3.996 -14.994 -7.674 1.00 90.69 122 LEU A O 1
ATOM 983 N N . ALA A 1 123 ? 5.017 -13.291 -8.706 1.00 91.62 123 ALA A N 1
ATOM 984 C CA . ALA A 1 123 ? 6.303 -13.969 -8.857 1.00 91.62 123 ALA A CA 1
ATOM 985 C C . ALA A 1 123 ? 7.103 -14.098 -7.541 1.00 91.62 123 ALA A C 1
ATOM 987 O O . ALA A 1 123 ? 8.173 -14.706 -7.536 1.00 91.62 123 ALA A O 1
ATOM 988 N N . ARG A 1 124 ? 6.639 -13.502 -6.430 1.00 92.81 124 ARG A N 1
ATOM 989 C CA . ARG A 1 124 ? 7.369 -13.426 -5.153 1.00 92.81 124 ARG A CA 1
ATOM 990 C C . ARG A 1 124 ? 6.496 -13.872 -3.976 1.00 92.81 124 ARG A C 1
ATOM 992 O O . ARG A 1 124 ? 5.960 -13.024 -3.259 1.00 92.81 124 ARG A O 1
ATOM 999 N N . PRO A 1 125 ? 6.434 -15.184 -3.688 1.00 91.44 125 PRO A N 1
ATOM 1000 C CA . PRO A 1 125 ? 5.666 -15.711 -2.559 1.00 91.44 125 PRO A CA 1
ATOM 1001 C C . PRO A 1 125 ? 6.030 -15.052 -1.220 1.00 91.44 125 PRO A C 1
ATOM 1003 O O . PRO A 1 125 ? 5.149 -14.715 -0.439 1.00 91.44 125 PRO A O 1
ATOM 1006 N N . GLY A 1 126 ? 7.315 -14.757 -0.984 1.00 91.88 126 GLY A N 1
ATOM 1007 C CA . GLY A 1 126 ? 7.755 -14.080 0.243 1.00 91.88 126 GLY A CA 1
ATOM 1008 C C . GLY A 1 126 ? 7.199 -12.658 0.416 1.00 91.88 126 GLY A C 1
ATOM 1009 O O . GLY A 1 126 ? 6.965 -12.226 1.541 1.00 91.88 126 GLY A O 1
ATOM 1010 N N . ALA A 1 127 ? 6.936 -11.933 -0.679 1.00 91.56 127 ALA A N 1
ATOM 1011 C CA . ALA A 1 127 ? 6.293 -10.621 -0.607 1.00 91.56 127 ALA A CA 1
ATOM 1012 C C . ALA A 1 127 ? 4.807 -10.747 -0.240 1.00 91.56 127 ALA A C 1
ATOM 1014 O O . ALA A 1 127 ? 4.304 -9.953 0.551 1.00 91.56 127 ALA A O 1
ATOM 1015 N N . ILE A 1 128 ? 4.130 -11.774 -0.762 1.00 91.44 128 ILE A N 1
ATOM 1016 C CA . ILE A 1 128 ? 2.743 -12.096 -0.405 1.00 91.44 128 ILE A CA 1
ATOM 1017 C C . ILE A 1 128 ? 2.650 -12.455 1.078 1.00 91.44 128 ILE A C 1
ATOM 1019 O O . ILE A 1 128 ? 1.795 -11.918 1.776 1.00 91.44 128 ILE A O 1
ATOM 1023 N N . GLU A 1 129 ? 3.561 -13.284 1.588 1.00 90.75 129 GLU A N 1
ATOM 1024 C CA . GLU A 1 129 ? 3.582 -13.645 3.010 1.00 90.75 129 GLU A CA 1
ATOM 1025 C C . GLU A 1 129 ? 3.891 -12.445 3.913 1.00 90.75 129 GLU A C 1
ATOM 1027 O O . GLU A 1 129 ? 3.263 -12.277 4.959 1.00 90.75 129 GLU A O 1
ATOM 1032 N N . ARG A 1 130 ? 4.768 -11.529 3.481 1.00 91.19 130 ARG A N 1
ATOM 1033 C CA . ARG A 1 130 ? 4.995 -10.262 4.193 1.00 91.19 130 ARG A CA 1
ATOM 1034 C C . ARG A 1 130 ? 3.736 -9.395 4.248 1.00 91.19 130 ARG A C 1
ATOM 1036 O O . ARG A 1 130 ? 3.459 -8.811 5.290 1.00 91.19 130 ARG A O 1
ATOM 1043 N N . ILE A 1 131 ? 2.980 -9.301 3.153 1.00 90.94 131 ILE A N 1
ATOM 1044 C CA . ILE A 1 131 ? 1.699 -8.581 3.136 1.00 90.94 131 ILE A CA 1
ATOM 1045 C C . ILE A 1 131 ? 0.698 -9.281 4.057 1.00 90.94 131 ILE A C 1
ATOM 1047 O O . ILE A 1 131 ? 0.064 -8.616 4.869 1.00 90.94 131 ILE A O 1
ATOM 1051 N N . ARG A 1 132 ? 0.597 -10.614 3.983 1.00 88.62 132 ARG A N 1
ATOM 1052 C CA . ARG A 1 132 ? -0.289 -11.426 4.828 1.00 88.62 132 ARG A CA 1
ATOM 1053 C C . ARG A 1 132 ? -0.017 -11.187 6.315 1.00 88.62 132 ARG A C 1
ATOM 1055 O O . ARG A 1 132 ? -0.962 -10.997 7.067 1.00 88.62 132 ARG A O 1
ATOM 1062 N N . ALA A 1 133 ? 1.250 -11.110 6.723 1.00 89.56 133 ALA A N 1
ATOM 1063 C CA . ALA A 1 133 ? 1.640 -10.829 8.107 1.00 89.56 133 ALA A CA 1
ATOM 1064 C C . ALA A 1 133 ? 1.231 -9.425 8.605 1.00 89.56 133 ALA A C 1
ATOM 1066 O O . ALA A 1 133 ? 1.131 -9.206 9.809 1.00 89.56 133 ALA A O 1
ATOM 1067 N N . LEU A 1 134 ? 0.987 -8.473 7.697 1.00 87.62 134 LEU A N 1
ATOM 1068 C CA . LEU A 1 134 ? 0.512 -7.120 8.020 1.00 87.62 134 LEU A CA 1
ATOM 1069 C C . LEU A 1 134 ? -1.025 -7.017 8.050 1.00 87.62 134 LEU A C 1
ATOM 1071 O O . LEU A 1 134 ? -1.579 -5.992 8.460 1.00 87.62 134 LEU A O 1
ATOM 1075 N N . VAL A 1 135 ? -1.733 -8.060 7.612 1.00 84.94 135 VAL A N 1
ATOM 1076 C CA . VAL A 1 135 ? -3.196 -8.132 7.633 1.00 84.94 135 VAL A CA 1
ATOM 1077 C C . VAL A 1 135 ? -3.640 -8.739 8.962 1.00 84.94 135 VAL A C 1
ATOM 1079 O O . VAL A 1 135 ? -3.441 -9.921 9.212 1.00 84.94 135 VAL A O 1
ATOM 1082 N N . ALA A 1 136 ? -4.264 -7.924 9.817 1.00 71.12 136 ALA A N 1
ATOM 1083 C CA . ALA A 1 136 ? -4.657 -8.340 11.166 1.00 71.12 136 ALA A CA 1
ATOM 1084 C C . ALA A 1 136 ? -5.814 -9.357 11.192 1.00 71.12 136 ALA A C 1
ATOM 1086 O O . ALA A 1 136 ? -5.887 -10.154 12.119 1.00 71.12 136 ALA A O 1
ATOM 1087 N N . GLN A 1 137 ? -6.706 -9.334 10.191 1.00 69.44 137 GLN A N 1
ATOM 1088 C CA . GLN A 1 137 ? -7.858 -10.242 10.080 1.00 69.44 137 GLN A CA 1
ATOM 1089 C C . GLN A 1 137 ? -7.949 -10.812 8.654 1.00 69.44 137 GLN A C 1
ATOM 1091 O O . GLN A 1 137 ? -8.688 -10.283 7.818 1.00 69.44 137 GLN A O 1
ATOM 1096 N N . PRO A 1 138 ? -7.172 -11.863 8.329 1.00 64.06 138 PRO A N 1
ATOM 1097 C CA . PRO A 1 138 ? -7.140 -12.442 6.986 1.00 64.06 138 PRO A CA 1
ATOM 1098 C C . PRO A 1 138 ? -8.497 -12.989 6.530 1.00 64.06 138 PRO A C 1
ATOM 1100 O O . PRO A 1 138 ? -8.783 -12.984 5.336 1.00 64.06 138 PRO A O 1
ATOM 1103 N N . GLU A 1 139 ? -9.354 -13.426 7.459 1.00 62.50 139 GLU A N 1
ATOM 1104 C CA . GLU A 1 139 ? -10.707 -13.907 7.140 1.00 62.50 139 GLU A CA 1
ATOM 1105 C C . GLU A 1 139 ? -11.646 -12.822 6.593 1.00 62.50 139 GLU A C 1
ATOM 1107 O O . GLU A 1 139 ? -12.599 -13.148 5.882 1.00 62.50 139 GLU A O 1
ATOM 1112 N N . LEU A 1 140 ? -11.357 -11.547 6.874 1.00 59.75 140 LEU A N 1
ATOM 1113 C CA . LEU A 1 140 ? -12.079 -10.395 6.330 1.00 59.75 140 LEU A CA 1
ATOM 1114 C C . LEU A 1 140 ? -11.338 -9.731 5.161 1.00 59.75 140 LEU A C 1
ATOM 1116 O O . LEU A 1 140 ? -11.764 -8.677 4.692 1.00 59.75 140 LEU A O 1
ATOM 1120 N N . ALA A 1 141 ? -10.231 -10.313 4.690 1.00 58.84 141 ALA A N 1
ATOM 11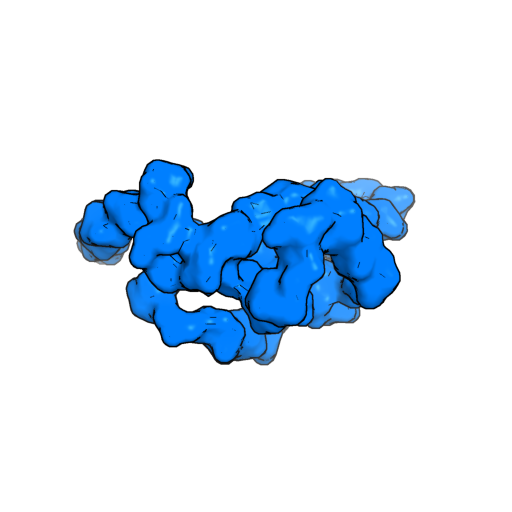21 C CA . ALA A 1 141 ? -9.499 -9.793 3.544 1.00 58.84 141 ALA A CA 1
ATOM 1122 C C . ALA A 1 141 ? -10.218 -10.163 2.237 1.00 58.84 141 ALA A C 1
ATOM 1124 O O . ALA A 1 141 ? -10.453 -11.335 1.942 1.00 58.84 141 ALA A O 1
ATOM 1125 N N . PHE A 1 142 ? -10.547 -9.152 1.439 1.00 55.84 142 PHE A N 1
ATOM 1126 C CA . PHE A 1 142 ? -11.133 -9.281 0.105 1.00 55.84 142 PHE A CA 1
ATOM 1127 C C . PHE A 1 142 ? -10.309 -8.447 -0.891 1.00 55.84 142 PHE A C 1
ATOM 1129 O O . PHE A 1 142 ? -9.677 -7.464 -0.497 1.00 55.84 142 PHE A O 1
ATOM 1136 N N . LEU A 1 143 ? -10.280 -8.884 -2.153 1.00 48.34 143 LEU A N 1
ATOM 1137 C CA . LEU A 1 143 ? -9.614 -8.221 -3.284 1.00 48.34 143 LEU A CA 1
ATOM 1138 C C . LEU A 1 143 ? -10.634 -7.448 -4.120 1.00 48.34 143 LEU A C 1
ATOM 1140 O O . LEU A 1 143 ? -11.740 -8.000 -4.323 1.00 48.34 143 LEU A O 1
#